Protein AF-A0A0B6YFA5-F1 (afdb_monomer_lite)

InterPro domains:
  IPR047871 Calcium-activated potassium channel slowpoke-like [PTHR10027] (1-121)

Foldseek 3Di:
DAAEAEQPDPDQVPPPVLRSCVVVLVVQLVVCVVCVPHQAAYEDADPVNLLSHPDDPPDPPSVVLVVQLVVCVVVVDPPSCCPPPCNVVNRYDYPVVCVVQVVVCVVPVCSVVVVCVVVVVPVPD

Organism: NCBI:txid1028688

Sequence (125 aa):
ENVVVVNKETSNSREEDTLADCNTIVSVQTIFRLFPKANIITEISHAHNMRFMQFRPDDLYALSISKQEKKERDRGSNIYYMFRLAFSAGNVFSASMLDALLYQAFVKDYLITFVRLLLGIDMAV

pLDDT: mean 88.24, std 9.95, range [45.66, 96.69]

Secondary structure (DSSP, 8-state):
-EEEE-----SGGGT-GGGTTHHHHHHHHHHHHH-TT-EEEEEES-GGGGGGTT--TT-HHHHHHHHHHHHHHHTT-TTGGGG-HHHHTT-EEEGGGGHHHHHHHTT-TTHHHHHHHHTTSTT--

Radius of gyration: 16.58 Å; chains: 1; bounding box: 41×36×48 Å

Structure (mmCIF, N/CA/C/O backbone):
data_AF-A0A0B6YFA5-F1
#
_entry.id   AF-A0A0B6YFA5-F1
#
loop_
_atom_site.group_PDB
_atom_site.id
_atom_site.type_symbol
_atom_site.label_atom_id
_atom_site.label_alt_id
_atom_site.label_comp_id
_atom_site.label_asym_id
_atom_site.label_entity_id
_atom_site.label_seq_id
_atom_site.pdbx_PDB_ins_code
_atom_site.Cartn_x
_atom_site.Cartn_y
_atom_site.Cartn_z
_atom_site.occupancy
_atom_site.B_iso_or_equiv
_atom_site.auth_seq_id
_atom_site.auth_comp_id
_atom_site.auth_asym_id
_atom_site.auth_atom_id
_atom_site.pdbx_PDB_model_num
ATOM 1 N N . GLU A 1 1 ? -10.314 -16.644 -3.236 1.00 76.25 1 GLU A N 1
ATOM 2 C CA . GLU A 1 1 ? -10.577 -15.637 -4.284 1.00 76.25 1 GLU A CA 1
ATOM 3 C C . GLU A 1 1 ? -10.109 -14.279 -3.784 1.00 76.25 1 GLU A C 1
ATOM 5 O O . GLU A 1 1 ? -10.173 -14.048 -2.578 1.00 76.25 1 GLU A O 1
ATOM 10 N N . ASN A 1 2 ? -9.585 -13.435 -4.673 1.00 89.69 2 ASN A N 1
ATOM 11 C CA . ASN A 1 2 ? -9.043 -12.119 -4.330 1.00 89.69 2 ASN A CA 1
ATOM 12 C C . ASN A 1 2 ? -9.992 -11.032 -4.841 1.00 89.69 2 ASN A C 1
ATOM 14 O O . ASN A 1 2 ? -10.440 -11.102 -5.984 1.00 89.69 2 ASN A O 1
ATOM 18 N N . VAL A 1 3 ? -10.264 -10.026 -4.015 1.00 93.06 3 VAL A N 1
ATOM 19 C CA . VAL A 1 3 ? -11.006 -8.823 -4.405 1.00 93.06 3 VAL A CA 1
ATOM 20 C C . VAL A 1 3 ? -9.993 -7.720 -4.670 1.00 93.06 3 VAL A C 1
ATOM 22 O O . VAL A 1 3 ? -9.230 -7.362 -3.775 1.00 93.06 3 VAL A O 1
ATOM 25 N N . VAL A 1 4 ? -9.975 -7.189 -5.890 1.00 93.69 4 VAL A N 1
ATOM 26 C CA . VAL A 1 4 ? -9.082 -6.091 -6.278 1.00 93.69 4 VAL A CA 1
ATOM 27 C C . VAL A 1 4 ? -9.904 -4.815 -6.403 1.00 93.69 4 VAL A C 1
ATOM 29 O O . VAL A 1 4 ? -10.830 -4.747 -7.211 1.00 93.69 4 VAL A O 1
ATOM 32 N N . VAL A 1 5 ? -9.573 -3.813 -5.592 1.00 92.19 5 VAL A N 1
ATOM 33 C CA . VAL A 1 5 ? -10.221 -2.500 -5.576 1.00 92.19 5 VAL A CA 1
ATOM 34 C C . VAL A 1 5 ? -9.242 -1.468 -6.119 1.00 92.19 5 VAL A C 1
ATOM 36 O O . VAL A 1 5 ? -8.168 -1.270 -5.562 1.00 92.19 5 VAL A O 1
ATOM 39 N N . VAL A 1 6 ? -9.627 -0.821 -7.215 1.00 89.94 6 VAL A N 1
ATOM 40 C CA . VAL A 1 6 ? -8.837 0.191 -7.930 1.00 89.94 6 VAL A CA 1
ATOM 41 C C . VAL A 1 6 ? -9.467 1.552 -7.660 1.00 89.94 6 VAL A C 1
ATOM 43 O O . VAL A 1 6 ? -10.671 1.709 -7.889 1.00 89.94 6 VAL A O 1
ATOM 46 N N . ASN A 1 7 ? -8.684 2.527 -7.189 1.00 81.75 7 ASN A N 1
ATOM 47 C CA . ASN A 1 7 ? -9.191 3.884 -7.003 1.00 81.75 7 ASN A CA 1
ATOM 48 C C . ASN A 1 7 ? -9.325 4.565 -8.377 1.00 81.75 7 ASN A C 1
ATOM 50 O O . ASN A 1 7 ? -8.335 4.819 -9.056 1.00 81.75 7 ASN A O 1
ATOM 54 N N . LYS A 1 8 ? -10.563 4.835 -8.807 1.00 71.81 8 LYS A N 1
ATOM 55 C CA . LYS A 1 8 ? -10.864 5.518 -10.079 1.00 71.81 8 LYS A CA 1
ATOM 56 C C . LYS A 1 8 ? -11.276 6.979 -9.893 1.00 71.81 8 LYS A C 1
ATOM 58 O O . LYS A 1 8 ? -11.610 7.639 -10.877 1.00 71.81 8 LYS A O 1
ATOM 63 N N . GLU A 1 9 ? -11.315 7.478 -8.660 1.00 64.56 9 GLU A N 1
ATOM 64 C CA . GLU A 1 9 ? -11.826 8.816 -8.382 1.00 64.56 9 GLU A CA 1
ATOM 65 C C . GLU A 1 9 ? -10.750 9.883 -8.608 1.00 64.56 9 GLU A C 1
ATOM 67 O O . GLU A 1 9 ? -9.703 9.894 -7.971 1.00 64.56 9 GLU A O 1
ATOM 72 N N . THR A 1 10 ? -11.031 10.813 -9.523 1.00 61.19 10 THR A N 1
ATOM 73 C CA . THR A 1 10 ? -10.181 11.978 -9.825 1.00 61.19 10 THR A CA 1
ATOM 74 C C . THR A 1 10 ? -10.767 13.294 -9.308 1.00 61.19 10 THR A C 1
ATOM 76 O O . THR A 1 10 ? -10.129 14.339 -9.412 1.00 61.19 10 THR A O 1
ATOM 79 N N . SER A 1 11 ? -11.994 13.274 -8.778 1.00 57.50 11 SER A N 1
ATOM 80 C CA . SER A 1 11 ? -12.734 14.475 -8.378 1.00 57.50 11 SER A CA 1
ATOM 81 C C . SER A 1 11 ? -12.375 14.973 -6.978 1.00 57.50 11 SER A C 1
ATOM 83 O O . SER A 1 11 ? -12.245 16.180 -6.791 1.00 57.50 11 SER A O 1
ATOM 85 N N . ASN A 1 12 ? -12.182 14.066 -6.013 1.00 58.88 12 ASN A N 1
ATOM 86 C CA . ASN A 1 12 ? -11.996 14.422 -4.598 1.00 58.88 12 ASN A CA 1
ATOM 87 C C . ASN A 1 12 ? -10.583 14.928 -4.272 1.00 58.88 12 ASN A C 1
ATOM 89 O O . ASN A 1 12 ? -10.385 15.587 -3.257 1.00 58.88 12 ASN A O 1
ATOM 93 N N . SER A 1 13 ? -9.603 14.674 -5.143 1.00 58.31 13 SER A N 1
ATOM 94 C CA . SER A 1 13 ? -8.224 15.156 -4.985 1.00 58.31 13 SER A CA 1
ATOM 95 C C . SER A 1 13 ? -8.053 16.652 -5.274 1.00 58.31 13 SER A C 1
ATOM 97 O O . SER A 1 13 ? -6.965 17.187 -5.095 1.00 58.31 13 SER A O 1
ATOM 99 N N . ARG A 1 14 ? -9.100 17.347 -5.745 1.00 58.75 14 ARG A N 1
ATOM 100 C CA . ARG A 1 14 ? -9.022 18.778 -6.091 1.00 58.75 14 ARG A CA 1
ATOM 101 C C . ARG A 1 14 ? -9.081 19.714 -4.884 1.00 58.75 14 ARG A C 1
ATOM 103 O O . ARG A 1 14 ? -8.745 20.884 -5.047 1.00 58.75 14 ARG A O 1
ATOM 110 N N . GLU A 1 15 ? -9.516 19.226 -3.725 1.00 62.00 15 GLU A N 1
ATOM 111 C CA . GLU A 1 15 ? -9.702 20.044 -2.519 1.00 62.00 15 GLU A CA 1
ATOM 112 C C . GLU A 1 15 ? -8.680 19.701 -1.431 1.00 62.00 15 GLU A C 1
ATOM 114 O O . GLU A 1 15 ? -7.976 20.593 -0.964 1.00 62.00 15 GLU A O 1
ATOM 119 N N . GLU A 1 16 ? -8.535 18.419 -1.073 1.00 68.81 16 GLU A N 1
ATOM 120 C CA . GLU A 1 16 ? -7.549 17.961 -0.089 1.00 68.81 16 GLU A CA 1
ATOM 121 C C . GLU A 1 16 ? -6.990 16.576 -0.442 1.00 68.81 16 GLU A C 1
ATOM 123 O O . GLU A 1 16 ? -7.742 15.620 -0.643 1.00 68.81 16 GLU A O 1
ATOM 128 N N . ASP A 1 17 ? -5.662 16.436 -0.408 1.00 69.19 17 ASP A N 1
ATOM 129 C CA . ASP A 1 17 ? -4.956 15.169 -0.665 1.00 69.19 17 ASP A CA 1
ATOM 130 C C . ASP A 1 17 ? -5.426 14.032 0.263 1.00 69.19 17 ASP A C 1
ATOM 132 O O . ASP A 1 17 ? -5.484 12.862 -0.119 1.00 69.19 17 ASP A O 1
ATOM 136 N N . THR A 1 18 ? -5.823 14.360 1.496 1.00 71.19 18 THR A N 1
ATOM 137 C CA . THR A 1 18 ? -6.344 13.375 2.454 1.00 71.19 18 THR A CA 1
ATOM 138 C C . THR A 1 18 ? -7.699 12.801 2.057 1.00 71.19 18 THR A C 1
ATOM 140 O O . THR A 1 18 ? -8.011 11.678 2.451 1.00 71.19 18 THR A O 1
ATOM 143 N N . LEU A 1 19 ? -8.503 13.542 1.291 1.00 80.38 19 LEU A N 1
ATOM 144 C CA . LEU A 1 19 ? -9.862 13.146 0.918 1.00 80.38 19 LEU A CA 1
ATOM 145 C C . LEU A 1 19 ? -9.920 12.332 -0.380 1.00 80.38 19 LEU A C 1
ATOM 147 O O . LEU A 1 19 ? -10.947 11.714 -0.670 1.00 80.38 19 LEU A O 1
ATOM 151 N N . ALA A 1 20 ? -8.813 12.264 -1.124 1.00 82.56 20 ALA A N 1
ATOM 152 C CA . ALA A 1 20 ? -8.729 11.563 -2.403 1.00 82.56 20 ALA A CA 1
ATOM 153 C C . ALA A 1 20 ? -9.126 10.073 -2.322 1.00 82.56 20 ALA A C 1
ATOM 155 O O . ALA A 1 20 ? -9.703 9.535 -3.264 1.00 82.56 20 ALA A O 1
ATOM 156 N N . ASP A 1 21 ? -8.858 9.410 -1.191 1.00 87.69 21 ASP A N 1
ATOM 157 C CA . ASP A 1 21 ? -9.079 7.966 -1.014 1.00 87.69 21 ASP A CA 1
ATOM 158 C C . ASP A 1 21 ? -10.316 7.617 -0.157 1.00 87.69 21 ASP A C 1
ATOM 160 O O . ASP A 1 21 ? -10.587 6.438 0.090 1.00 87.69 21 ASP A O 1
ATOM 164 N N . CYS A 1 22 ? -11.077 8.606 0.329 1.00 88.06 22 CYS A N 1
ATOM 165 C CA . CYS A 1 22 ? -12.112 8.391 1.351 1.00 88.06 22 CYS A CA 1
ATOM 166 C C . CYS A 1 22 ? -13.184 7.371 0.944 1.00 88.06 22 CYS A C 1
ATOM 168 O O . CYS A 1 22 ? -13.470 6.442 1.705 1.00 88.06 22 CYS A O 1
ATOM 170 N N . ASN A 1 23 ? -13.754 7.512 -0.253 1.00 89.06 23 ASN A N 1
ATOM 171 C CA . ASN A 1 23 ? -14.821 6.633 -0.734 1.00 89.06 23 ASN A CA 1
ATOM 172 C C . ASN A 1 23 ? -14.343 5.180 -0.862 1.00 89.06 23 ASN A C 1
ATOM 174 O O . ASN A 1 23 ? -15.033 4.246 -0.435 1.00 89.06 23 ASN A O 1
ATOM 178 N N . THR A 1 24 ? -13.128 4.992 -1.377 1.00 90.56 24 THR A N 1
ATOM 179 C CA . THR A 1 24 ? -12.480 3.685 -1.514 1.00 90.56 24 THR A CA 1
ATOM 180 C C . THR A 1 24 ? -12.250 3.041 -0.149 1.00 90.56 24 THR A C 1
ATOM 182 O O . THR A 1 24 ? -12.637 1.892 0.063 1.00 90.56 24 THR A O 1
ATOM 185 N N . ILE A 1 25 ? -11.703 3.790 0.815 1.00 92.00 25 ILE A N 1
ATOM 186 C CA . ILE A 1 25 ? -11.435 3.298 2.175 1.00 92.00 25 ILE A CA 1
ATOM 187 C C . ILE A 1 25 ? -12.728 2.852 2.866 1.00 92.00 25 ILE A C 1
ATOM 189 O O . ILE A 1 25 ? -12.779 1.761 3.437 1.00 92.00 25 ILE A O 1
ATOM 193 N N . VAL A 1 26 ? -13.790 3.662 2.803 1.00 92.25 26 VAL A N 1
ATOM 194 C CA . VAL A 1 26 ? -15.081 3.342 3.438 1.00 92.25 26 VAL A CA 1
ATOM 195 C C . VAL A 1 26 ? -15.718 2.104 2.801 1.00 92.25 26 VAL A C 1
ATOM 197 O O . VAL A 1 26 ? -16.224 1.223 3.507 1.00 92.25 26 VAL A O 1
ATOM 200 N N . SER A 1 27 ? -15.643 1.996 1.476 1.00 92.00 27 SER A N 1
ATOM 201 C CA . SER A 1 27 ? -16.164 0.844 0.736 1.00 92.00 27 SER A CA 1
ATOM 202 C C . SER A 1 27 ? -15.411 -0.437 1.099 1.00 92.00 27 SER A C 1
ATOM 204 O O . SER A 1 27 ? -16.030 -1.438 1.468 1.00 92.00 27 SER A O 1
ATOM 206 N N . VAL A 1 28 ? -14.075 -0.397 1.099 1.00 93.50 28 VAL A N 1
ATOM 207 C CA . VAL A 1 28 ? -13.234 -1.542 1.479 1.00 93.50 28 VAL A CA 1
ATOM 208 C C . VAL A 1 28 ? -13.470 -1.948 2.929 1.00 93.50 28 VAL A C 1
ATOM 210 O O . VAL A 1 28 ? -13.596 -3.136 3.220 1.00 93.50 28 VAL A O 1
ATOM 213 N N . GLN A 1 29 ? -13.599 -0.986 3.842 1.00 93.31 29 GLN A N 1
ATOM 214 C CA . GLN A 1 29 ? -13.880 -1.271 5.246 1.00 93.31 29 GLN A CA 1
ATOM 215 C C . GLN A 1 29 ? -15.238 -1.962 5.435 1.00 93.31 29 GLN A C 1
ATOM 217 O O . GLN A 1 29 ? -15.388 -2.819 6.310 1.00 93.31 29 GLN A O 1
ATOM 222 N N . THR A 1 30 ? -16.223 -1.628 4.602 1.00 93.50 30 THR A N 1
ATOM 223 C CA . THR A 1 30 ? -17.535 -2.285 4.605 1.00 93.50 30 THR A CA 1
ATOM 224 C C . THR A 1 30 ? -17.417 -3.736 4.137 1.00 93.50 30 THR A C 1
ATOM 226 O O . THR A 1 30 ? -17.898 -4.639 4.823 1.00 93.50 30 THR A O 1
ATOM 229 N N . ILE A 1 31 ? -16.698 -3.986 3.038 1.00 92.94 31 ILE A N 1
ATOM 230 C CA . ILE A 1 31 ? -16.433 -5.344 2.530 1.00 92.94 31 ILE A CA 1
ATOM 231 C C . ILE A 1 31 ? -15.661 -6.167 3.567 1.00 92.94 31 ILE A C 1
ATOM 233 O O . ILE A 1 31 ? -16.025 -7.308 3.835 1.00 92.94 31 ILE A O 1
ATOM 237 N N . PHE A 1 32 ? -14.644 -5.583 4.202 1.00 92.38 32 PHE A N 1
ATOM 238 C CA . PHE A 1 32 ? -13.839 -6.237 5.233 1.00 92.38 32 PHE A CA 1
ATOM 239 C C . PHE A 1 32 ? -14.678 -6.705 6.432 1.00 92.38 32 PHE A C 1
ATOM 241 O O . PHE A 1 32 ? -14.449 -7.790 6.965 1.00 92.38 32 PHE A O 1
ATOM 248 N N . ARG A 1 33 ? -15.676 -5.912 6.843 1.00 92.62 33 ARG A N 1
ATOM 249 C CA . ARG A 1 33 ? -16.610 -6.286 7.918 1.00 92.62 33 ARG A CA 1
ATOM 250 C C . ARG A 1 33 ? -17.581 -7.391 7.499 1.00 92.62 33 ARG A C 1
ATOM 252 O O . ARG A 1 33 ? -17.890 -8.249 8.318 1.00 92.62 33 ARG A O 1
ATOM 259 N N . LEU A 1 34 ? -18.058 -7.370 6.253 1.00 94.62 34 LEU A N 1
ATOM 260 C CA . LEU A 1 34 ? -19.003 -8.364 5.728 1.00 94.62 34 LEU A CA 1
ATOM 261 C C . LEU A 1 34 ? -18.329 -9.708 5.412 1.00 94.62 34 LEU A C 1
ATOM 263 O O . LEU A 1 34 ? -18.909 -10.765 5.653 1.00 94.62 34 LEU A O 1
ATOM 267 N N . PHE A 1 35 ? -17.096 -9.677 4.904 1.00 94.00 35 PHE A N 1
ATOM 268 C CA . PHE A 1 35 ? -16.360 -10.847 4.430 1.00 94.00 35 PHE A CA 1
ATOM 269 C C . PHE A 1 35 ? -14.951 -10.900 5.042 1.00 94.00 35 PHE A C 1
ATOM 271 O O . PHE A 1 35 ? -13.959 -10.683 4.349 1.00 94.00 35 PHE A O 1
ATOM 278 N N . PRO A 1 36 ? -14.815 -11.260 6.331 1.00 89.19 36 PRO A N 1
ATOM 279 C CA . PRO A 1 36 ? -13.528 -11.234 7.035 1.00 89.19 36 PRO A CA 1
ATOM 280 C C . PRO A 1 36 ? -12.494 -12.239 6.503 1.00 89.19 36 PRO A C 1
ATOM 282 O O . PRO A 1 36 ? -11.314 -12.135 6.825 1.00 89.19 36 PRO A O 1
ATOM 285 N N . LYS A 1 37 ? -12.927 -13.232 5.714 1.00 90.88 37 LYS A N 1
ATOM 286 C CA . LYS A 1 37 ? -12.054 -14.220 5.058 1.00 90.88 37 LYS A CA 1
ATOM 287 C C . LYS A 1 37 ? -11.656 -13.823 3.633 1.00 90.88 37 LYS A C 1
ATOM 289 O O . LYS A 1 37 ? -10.864 -14.534 3.020 1.00 90.88 37 LYS A O 1
ATOM 294 N N . ALA A 1 38 ? -12.228 -12.749 3.086 1.00 90.94 38 ALA A N 1
ATOM 295 C CA . ALA A 1 38 ? -11.874 -12.281 1.755 1.00 90.94 38 ALA A CA 1
ATOM 296 C C . ALA A 1 38 ? -10.494 -11.618 1.791 1.00 90.94 38 ALA A C 1
ATOM 298 O O . ALA A 1 38 ? -10.209 -10.798 2.663 1.00 90.94 38 ALA A O 1
ATOM 299 N N . ASN A 1 39 ? -9.650 -11.966 0.823 1.00 92.25 39 ASN A N 1
ATOM 300 C CA . ASN A 1 39 ? -8.392 -11.272 0.608 1.00 92.25 39 ASN A CA 1
ATOM 301 C C . ASN A 1 39 ? -8.653 -10.044 -0.271 1.00 92.25 39 ASN A C 1
ATOM 303 O O . ASN A 1 39 ? -9.131 -10.198 -1.397 1.00 92.25 39 ASN A O 1
ATOM 307 N N . ILE A 1 40 ? -8.386 -8.845 0.249 1.00 93.88 40 ILE A N 1
ATOM 308 C CA . ILE A 1 40 ? -8.713 -7.580 -0.418 1.00 93.8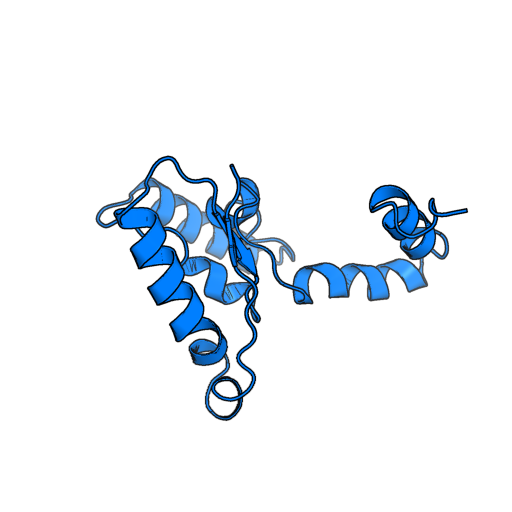8 40 ILE A CA 1
ATOM 309 C C . ILE A 1 40 ? -7.419 -6.824 -0.699 1.00 93.88 40 ILE A C 1
ATOM 311 O O . ILE A 1 40 ? -6.718 -6.433 0.232 1.00 93.88 40 ILE A O 1
ATOM 315 N N . ILE A 1 41 ? -7.151 -6.580 -1.979 1.00 94.69 41 ILE A N 1
ATOM 316 C CA . ILE A 1 41 ? -6.037 -5.765 -2.461 1.00 94.69 41 ILE A CA 1
ATOM 317 C C . ILE A 1 41 ? -6.616 -4.426 -2.905 1.00 94.69 41 ILE A C 1
ATOM 319 O O . ILE A 1 41 ? -7.528 -4.388 -3.729 1.00 94.69 41 ILE A O 1
ATOM 323 N N . THR A 1 42 ? -6.116 -3.334 -2.339 1.00 94.12 42 THR A N 1
ATOM 324 C CA . THR A 1 42 ? -6.633 -1.983 -2.569 1.00 94.12 42 THR A CA 1
ATOM 325 C C . THR A 1 42 ? -5.543 -1.075 -3.107 1.00 94.12 42 THR A C 1
ATOM 327 O O . THR A 1 42 ? -4.466 -0.967 -2.521 1.00 94.12 42 THR A O 1
ATOM 330 N N . GLU A 1 43 ? -5.847 -0.381 -4.192 1.00 93.38 43 GLU A N 1
ATOM 331 C CA . GLU A 1 43 ? -5.063 0.750 -4.657 1.00 93.38 43 GLU A CA 1
ATOM 332 C C . GLU A 1 43 ? -5.481 2.029 -3.928 1.00 93.38 43 GLU A C 1
ATOM 334 O O . GLU A 1 43 ? -6.673 2.314 -3.789 1.00 93.38 43 GLU A O 1
ATOM 339 N N . ILE A 1 44 ? -4.495 2.810 -3.495 1.00 91.19 44 ILE A N 1
ATOM 340 C CA . ILE A 1 44 ? -4.698 4.148 -2.940 1.00 91.19 44 ILE A CA 1
ATOM 341 C C . ILE A 1 44 ? -3.814 5.171 -3.658 1.00 91.19 44 ILE A C 1
ATOM 343 O O . ILE A 1 44 ? -2.681 4.878 -4.058 1.00 91.19 44 ILE A O 1
ATOM 347 N N . SER A 1 45 ? -4.304 6.400 -3.764 1.00 88.50 45 SER A N 1
ATOM 348 C CA . SER A 1 45 ? -3.588 7.510 -4.386 1.00 88.50 45 SER A CA 1
ATOM 349 C C . SER A 1 45 ? -2.376 7.924 -3.562 1.00 88.50 45 SER A C 1
ATOM 351 O O . SER A 1 45 ? -1.301 8.129 -4.124 1.00 88.50 45 SER A O 1
ATOM 353 N N . HIS A 1 46 ? -2.506 7.980 -2.232 1.00 86.12 46 HIS A N 1
ATOM 354 C CA . HIS A 1 46 ? -1.404 8.391 -1.368 1.00 86.12 46 HIS A CA 1
ATOM 355 C C . HIS A 1 46 ? -1.044 7.355 -0.304 1.00 86.12 46 HIS A C 1
ATOM 357 O O . HIS A 1 46 ? -1.852 7.004 0.553 1.00 86.12 46 HIS A O 1
ATOM 363 N N . ALA A 1 47 ? 0.232 6.967 -0.250 1.00 87.06 47 ALA A N 1
ATOM 364 C CA . ALA A 1 47 ? 0.770 6.023 0.735 1.00 87.06 47 ALA A CA 1
ATOM 365 C C . ALA A 1 47 ? 0.448 6.378 2.209 1.00 87.06 47 ALA A C 1
ATOM 367 O O . ALA A 1 47 ? 0.300 5.489 3.046 1.00 87.06 47 ALA A O 1
ATOM 368 N N . HIS A 1 48 ? 0.278 7.656 2.560 1.00 85.62 48 HIS A N 1
ATOM 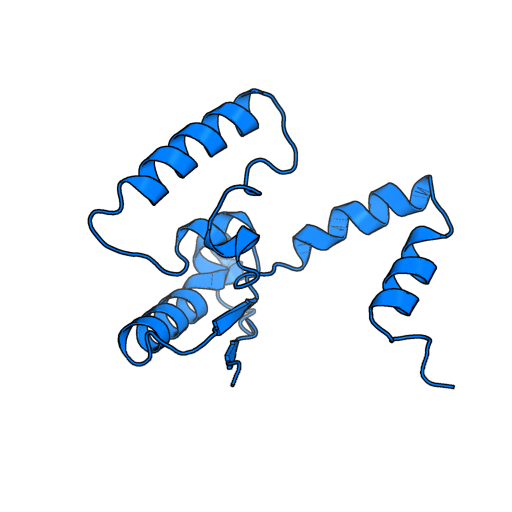369 C CA . HIS A 1 48 ? -0.077 8.045 3.932 1.00 85.62 48 HIS A CA 1
ATOM 370 C C . HIS A 1 48 ? -1.496 7.598 4.347 1.00 85.62 48 HIS A C 1
ATOM 372 O O . HIS A 1 48 ? -1.751 7.371 5.534 1.00 85.62 48 HIS A O 1
ATOM 378 N N . ASN A 1 49 ? -2.409 7.409 3.386 1.00 90.12 49 ASN A N 1
ATOM 379 C CA . ASN A 1 49 ? -3.781 6.956 3.624 1.00 90.12 49 ASN A CA 1
ATOM 380 C C . ASN A 1 49 ? -3.886 5.456 3.912 1.00 90.12 49 ASN A C 1
ATOM 382 O O . ASN A 1 49 ? -4.905 5.011 4.447 1.00 90.12 49 ASN A O 1
ATOM 386 N N . MET A 1 50 ? -2.797 4.690 3.729 1.00 90.50 50 MET A N 1
ATOM 387 C CA . MET A 1 50 ? -2.696 3.303 4.205 1.00 90.50 50 MET A CA 1
ATOM 388 C C . MET A 1 50 ? -3.095 3.172 5.669 1.00 90.50 50 MET A C 1
ATOM 390 O O . MET A 1 50 ? -3.450 2.077 6.112 1.00 90.50 50 MET A O 1
ATOM 394 N N . ARG A 1 51 ? -3.024 4.276 6.433 1.00 89.38 51 ARG A N 1
ATOM 395 C CA . ARG A 1 51 ? -3.330 4.268 7.850 1.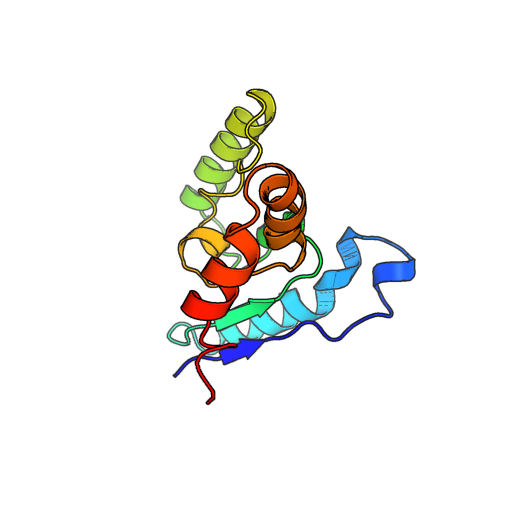00 89.38 51 ARG A CA 1
ATOM 396 C C . ARG A 1 51 ? -4.748 3.850 8.225 1.00 89.38 51 ARG A C 1
ATOM 398 O O . ARG A 1 51 ? -4.961 3.297 9.303 1.00 89.38 51 ARG A O 1
ATOM 405 N N . PHE A 1 52 ? -5.679 4.080 7.314 1.00 91.12 52 PHE A N 1
ATOM 406 C CA . PHE A 1 52 ? -7.102 3.860 7.528 1.00 91.12 52 PHE A CA 1
ATOM 407 C C . PHE A 1 52 ? -7.586 2.492 7.040 1.00 91.12 52 PHE A C 1
ATOM 409 O O . PHE A 1 52 ? -8.724 2.107 7.298 1.00 91.12 52 PHE A O 1
ATOM 416 N N . MET A 1 53 ? -6.717 1.737 6.367 1.00 91.75 53 MET A N 1
ATOM 417 C CA . MET A 1 53 ? -7.048 0.421 5.834 1.00 91.75 53 MET A CA 1
ATOM 418 C C . MET A 1 53 ? -7.161 -0.622 6.947 1.00 91.75 53 MET A C 1
ATOM 420 O O . MET A 1 53 ? -6.323 -0.661 7.851 1.00 91.75 53 MET A O 1
ATOM 424 N N . GLN A 1 54 ? -8.182 -1.481 6.838 1.00 86.75 54 GLN A N 1
ATOM 425 C CA . GLN A 1 54 ? -8.455 -2.600 7.753 1.00 86.75 54 GLN A CA 1
ATOM 426 C C . GLN A 1 54 ? -8.540 -2.170 9.225 1.00 86.75 54 GLN A C 1
ATOM 428 O O . GLN A 1 54 ? -8.057 -2.858 10.125 1.00 86.75 54 GLN A O 1
ATOM 433 N N . PHE A 1 55 ? -9.157 -1.014 9.476 1.00 90.50 55 PHE A N 1
ATOM 434 C CA . PHE A 1 55 ? -9.254 -0.452 10.816 1.00 90.50 55 PHE A CA 1
ATOM 435 C C . PHE A 1 55 ? -10.039 -1.373 11.757 1.00 90.50 55 PHE A C 1
ATOM 437 O O . PHE A 1 55 ? -11.136 -1.846 11.432 1.00 90.50 55 PHE A O 1
ATOM 444 N N . ARG A 1 56 ? -9.501 -1.574 12.960 1.00 90.31 56 ARG A N 1
ATOM 445 C CA . ARG A 1 56 ? -10.159 -2.267 14.066 1.00 90.31 56 ARG A CA 1
ATOM 446 C C . ARG A 1 56 ? -10.134 -1.369 15.305 1.00 90.31 56 ARG A C 1
ATOM 448 O O . ARG A 1 56 ? -9.104 -0.743 15.559 1.00 90.31 56 ARG A O 1
ATOM 455 N N . PRO A 1 57 ? -11.239 -1.288 16.064 1.00 89.00 57 PRO A N 1
ATOM 456 C CA . PRO A 1 57 ? -11.200 -0.660 17.378 1.00 89.00 57 PRO A CA 1
ATOM 457 C C . PRO A 1 57 ? -10.266 -1.447 18.313 1.00 89.00 57 PRO A C 1
ATOM 459 O O . PRO A 1 57 ? -10.116 -2.659 18.157 1.00 89.00 57 PRO A O 1
ATOM 462 N N . ASP A 1 58 ? -9.640 -0.744 19.259 1.00 90.69 58 ASP A N 1
ATOM 463 C CA . ASP A 1 58 ? -8.809 -1.304 20.340 1.00 90.69 58 ASP A CA 1
ATOM 464 C C . ASP A 1 58 ? -7.619 -2.182 19.900 1.00 90.69 58 ASP A C 1
ATOM 466 O O . ASP A 1 58 ? -7.213 -3.122 20.585 1.00 90.69 58 ASP A O 1
ATOM 470 N N . ASP A 1 59 ? -7.002 -1.849 18.764 1.00 93.00 59 ASP A N 1
ATOM 471 C CA . ASP A 1 59 ? -5.828 -2.562 18.258 1.00 93.00 59 ASP A CA 1
ATOM 472 C C . ASP A 1 59 ? -4.508 -2.029 18.860 1.00 93.00 59 ASP A C 1
ATOM 474 O O . ASP A 1 59 ? -3.908 -1.052 18.393 1.00 93.00 59 ASP A O 1
ATOM 478 N N . LEU A 1 60 ? -4.025 -2.711 19.906 1.00 93.19 60 LEU A N 1
ATOM 479 C CA . LEU A 1 60 ? -2.734 -2.425 20.550 1.00 93.19 60 LEU A CA 1
ATOM 480 C C . LEU A 1 60 ? -1.538 -2.643 19.613 1.00 93.19 60 LEU A C 1
ATOM 482 O O . LEU A 1 60 ? -0.531 -1.936 19.726 1.00 93.19 60 LEU A O 1
ATOM 486 N N . TYR A 1 61 ? -1.635 -3.603 18.688 1.00 91.38 61 TYR A N 1
ATOM 487 C CA . TYR A 1 61 ? -0.564 -3.876 17.738 1.00 91.38 61 TYR A CA 1
ATOM 488 C C . TYR A 1 61 ? -0.436 -2.711 16.758 1.00 91.38 61 TYR A C 1
ATOM 490 O O . TYR A 1 61 ? 0.652 -2.143 16.633 1.00 91.38 61 TYR A O 1
ATOM 498 N N . ALA A 1 62 ? -1.548 -2.262 16.168 1.00 91.56 62 ALA A N 1
ATOM 499 C CA . ALA A 1 62 ? -1.572 -1.086 15.300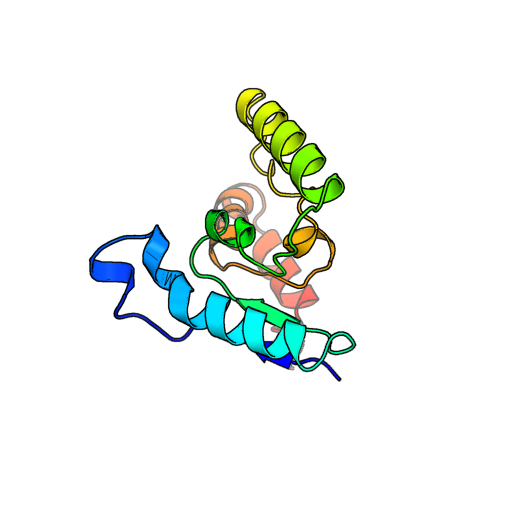 1.00 91.56 62 ALA A CA 1
ATOM 500 C C . ALA A 1 62 ? -0.993 0.160 15.994 1.00 91.56 62 ALA A C 1
ATOM 502 O O . ALA A 1 62 ? -0.182 0.874 15.400 1.00 91.56 62 ALA A O 1
ATOM 503 N N . LEU A 1 63 ? -1.322 0.385 17.274 1.00 92.75 63 LEU A N 1
ATOM 504 C CA . LEU A 1 63 ? -0.755 1.487 18.058 1.00 92.75 63 LEU A CA 1
ATOM 505 C C . LEU A 1 63 ? 0.768 1.374 18.224 1.00 92.75 63 LEU A C 1
ATOM 507 O O . LEU A 1 63 ? 1.483 2.371 18.090 1.00 92.75 63 LEU A O 1
ATOM 511 N N . SER A 1 64 ? 1.278 0.180 18.536 1.00 94.19 64 SER A N 1
ATOM 512 C CA . SER A 1 64 ? 2.719 -0.041 18.702 1.00 94.19 64 SER A CA 1
ATOM 513 C C . SER A 1 64 ? 3.487 0.192 17.396 1.00 94.19 64 SER A C 1
ATOM 515 O O . SER A 1 64 ? 4.516 0.872 17.404 1.00 94.19 64 SER A O 1
ATOM 517 N N . ILE A 1 65 ? 2.935 -0.266 16.269 1.00 93.88 65 ILE A N 1
ATOM 518 C CA . ILE A 1 65 ? 3.489 -0.036 14.935 1.00 93.88 65 ILE A CA 1
ATOM 519 C C . ILE A 1 65 ? 3.476 1.451 14.583 1.00 93.88 65 ILE A C 1
ATOM 521 O O . ILE A 1 65 ? 4.495 1.954 14.128 1.00 93.88 65 ILE A O 1
ATOM 525 N N . SER A 1 66 ? 2.403 2.196 14.865 1.00 92.38 66 SER A N 1
ATOM 526 C CA . SER A 1 66 ? 2.375 3.644 14.606 1.00 92.38 66 SER A CA 1
ATOM 527 C C . SER A 1 66 ? 3.415 4.429 15.415 1.00 92.38 66 SER A C 1
ATOM 529 O O . SER A 1 66 ? 3.981 5.404 14.919 1.00 92.38 66 SER A O 1
ATOM 531 N N . LYS A 1 67 ? 3.723 4.007 16.650 1.00 94.38 67 LYS A N 1
ATOM 532 C CA . LYS A 1 67 ? 4.823 4.602 17.433 1.00 94.38 67 LYS A CA 1
ATOM 533 C C . LYS A 1 67 ? 6.184 4.307 16.799 1.00 94.38 67 LYS A C 1
ATOM 535 O O . LYS A 1 67 ? 7.031 5.197 16.733 1.00 94.38 67 LYS A O 1
ATOM 540 N N . GLN A 1 68 ? 6.383 3.076 16.333 1.00 92.94 68 GLN A N 1
ATOM 541 C CA . GLN A 1 68 ? 7.620 2.663 15.676 1.00 92.94 68 GLN A CA 1
ATOM 542 C C . GLN A 1 68 ? 7.807 3.360 14.322 1.00 92.94 68 GLN A C 1
ATOM 544 O O . GLN A 1 68 ? 8.894 3.849 14.038 1.00 92.94 68 GLN A O 1
ATOM 549 N N . GLU A 1 69 ? 6.743 3.483 13.531 1.00 93.31 69 GLU A N 1
ATOM 550 C CA . GLU A 1 69 ? 6.710 4.223 12.267 1.00 93.31 69 GLU A CA 1
ATOM 551 C C . GLU A 1 69 ? 7.193 5.665 12.465 1.00 93.31 69 GLU A C 1
ATOM 553 O O . GLU A 1 69 ? 8.084 6.128 11.755 1.00 93.31 69 GLU A O 1
ATOM 558 N N . LYS A 1 70 ? 6.663 6.356 13.485 1.00 92.94 70 LYS A N 1
ATOM 559 C CA . LYS A 1 70 ? 7.084 7.722 13.815 1.00 92.94 70 LYS A CA 1
ATOM 560 C C . LYS A 1 70 ? 8.577 7.789 14.145 1.00 92.94 70 LYS A C 1
ATOM 562 O O . LYS A 1 70 ? 9.279 8.644 13.617 1.00 92.94 70 LYS A O 1
ATOM 567 N N . LYS A 1 71 ? 9.078 6.849 14.951 1.00 94.62 71 LYS A N 1
ATOM 568 C CA . LYS A 1 71 ? 10.499 6.774 15.314 1.00 94.62 71 LYS A CA 1
ATOM 569 C C . LYS A 1 71 ? 11.406 6.543 14.100 1.00 94.62 71 LYS A C 1
ATOM 571 O O . LYS A 1 71 ? 12.477 7.134 14.026 1.00 94.62 71 LYS A O 1
ATOM 576 N N . GLU A 1 72 ? 11.000 5.695 13.158 1.00 94.00 72 GLU A N 1
ATOM 577 C CA . GLU A 1 72 ? 11.764 5.440 11.928 1.00 94.00 72 GLU A CA 1
ATOM 578 C C . GLU A 1 72 ? 11.712 6.621 10.954 1.00 94.00 72 GLU A C 1
ATOM 580 O O . GLU A 1 72 ? 12.709 6.926 10.298 1.00 94.00 72 GLU A O 1
ATOM 585 N N . ARG A 1 73 ? 10.587 7.339 10.907 1.00 92.06 73 ARG A N 1
ATOM 586 C CA . ARG A 1 73 ? 10.481 8.598 10.167 1.00 92.06 73 ARG A CA 1
ATOM 587 C C . ARG A 1 73 ? 11.420 9.663 10.739 1.00 92.06 73 ARG A C 1
ATOM 589 O O . ARG A 1 73 ? 12.138 10.295 9.972 1.00 92.06 73 ARG A O 1
ATOM 596 N N . ASP A 1 74 ? 11.472 9.809 12.062 1.00 94.69 74 ASP A N 1
ATOM 597 C CA . ASP A 1 74 ? 12.366 10.761 12.741 1.00 94.69 74 ASP A CA 1
ATOM 598 C C . ASP A 1 74 ? 13.855 10.404 12.547 1.00 94.69 74 ASP A C 1
ATOM 600 O O . ASP A 1 74 ? 14.721 11.274 12.571 1.00 94.69 74 ASP A O 1
ATOM 604 N N . ARG A 1 75 ? 14.161 9.123 12.299 1.00 95.31 75 ARG A N 1
ATOM 605 C CA . ARG A 1 75 ? 15.500 8.641 11.914 1.00 95.31 75 ARG A CA 1
ATOM 606 C C . ARG A 1 75 ? 15.859 8.905 10.448 1.00 95.31 75 ARG A C 1
ATOM 608 O O . ARG A 1 75 ? 16.999 8.658 10.066 1.00 95.31 75 ARG A O 1
ATOM 615 N N . GLY A 1 76 ? 14.916 9.378 9.632 1.00 93.38 76 GLY A N 1
ATOM 616 C CA . GLY A 1 76 ? 15.121 9.643 8.207 1.00 93.38 76 GLY A CA 1
ATOM 617 C C . GLY A 1 76 ? 14.950 8.422 7.297 1.00 93.38 76 GLY A C 1
ATOM 618 O O . GLY A 1 76 ? 15.474 8.418 6.186 1.00 93.38 76 GLY A O 1
ATOM 619 N N . SER A 1 77 ? 14.242 7.374 7.736 1.00 92.38 77 SER A N 1
ATOM 620 C CA . SER A 1 77 ? 13.921 6.238 6.861 1.00 92.38 77 SER A CA 1
ATOM 621 C C . SER A 1 77 ? 12.967 6.664 5.743 1.00 92.38 77 SER A C 1
ATOM 623 O O . SER A 1 77 ? 11.963 7.317 6.006 1.00 92.38 77 SER A O 1
ATOM 625 N N . ASN A 1 78 ? 13.227 6.240 4.504 1.00 87.69 78 ASN A N 1
ATOM 626 C CA . ASN A 1 78 ? 12.346 6.502 3.354 1.00 87.69 78 ASN A CA 1
ATOM 627 C C . ASN A 1 78 ? 11.181 5.499 3.236 1.00 87.69 78 ASN A C 1
ATOM 629 O O . ASN A 1 78 ? 10.245 5.717 2.471 1.00 87.69 78 ASN A O 1
ATOM 633 N N . ILE A 1 79 ? 11.230 4.404 4.001 1.00 89.69 79 ILE A N 1
ATOM 634 C CA . ILE A 1 79 ? 10.244 3.310 3.994 1.00 89.69 79 ILE A CA 1
ATOM 635 C C . ILE A 1 79 ? 9.681 3.064 5.399 1.00 89.69 79 ILE A C 1
ATOM 637 O O . ILE A 1 79 ? 9.406 1.934 5.792 1.00 89.69 79 ILE A O 1
ATOM 641 N N . TYR A 1 80 ? 9.514 4.131 6.185 1.00 91.69 80 TYR A N 1
ATOM 642 C CA . TYR A 1 80 ? 9.023 4.067 7.569 1.00 91.69 80 TYR A CA 1
ATOM 643 C C . TYR A 1 80 ? 7.690 3.305 7.717 1.00 91.69 80 TYR A C 1
ATOM 645 O O . TYR A 1 80 ? 7.450 2.675 8.746 1.00 91.69 80 TYR A O 1
ATOM 653 N N . TYR A 1 81 ? 6.854 3.304 6.675 1.00 89.94 81 TYR A N 1
ATOM 654 C CA . TYR A 1 81 ? 5.566 2.608 6.617 1.00 89.94 81 TYR A CA 1
ATOM 655 C C . TYR A 1 81 ? 5.667 1.091 6.373 1.00 89.94 81 TYR A C 1
ATOM 657 O O . TYR A 1 81 ? 4.647 0.407 6.427 1.00 89.94 81 TYR A O 1
ATOM 665 N N . MET A 1 82 ? 6.862 0.540 6.121 1.00 91.56 82 MET A N 1
ATOM 666 C CA . MET A 1 82 ? 7.073 -0.877 5.776 1.00 91.56 82 MET A CA 1
ATOM 667 C C . MET A 1 82 ? 6.482 -1.847 6.810 1.00 91.56 82 MET A C 1
ATOM 669 O O . MET A 1 82 ? 6.007 -2.925 6.464 1.00 91.56 82 MET A O 1
ATOM 673 N N . PHE A 1 83 ? 6.485 -1.463 8.087 1.00 90.19 83 PHE A N 1
ATOM 674 C CA . PHE A 1 83 ? 5.988 -2.302 9.181 1.00 90.19 83 PHE A CA 1
ATOM 675 C C . PHE A 1 83 ? 4.465 -2.287 9.327 1.00 90.19 83 PHE A C 1
ATOM 677 O O . PHE A 1 83 ? 3.911 -3.001 10.163 1.00 90.19 83 PHE A O 1
ATOM 684 N N . ARG A 1 84 ? 3.767 -1.467 8.541 1.00 91.31 84 ARG A N 1
ATOM 685 C CA . ARG A 1 84 ? 2.319 -1.369 8.611 1.00 91.31 84 ARG A CA 1
ATOM 686 C C . ARG A 1 84 ? 1.678 -2.630 8.053 1.00 91.31 84 ARG A C 1
ATOM 688 O O . ARG A 1 84 ? 1.945 -3.002 6.917 1.00 91.31 84 ARG A O 1
ATOM 695 N N . LEU A 1 85 ? 0.767 -3.228 8.822 1.00 89.81 85 LEU A N 1
ATOM 696 C CA . LEU A 1 85 ? 0.137 -4.503 8.466 1.00 89.81 85 LEU A CA 1
ATOM 697 C C . LEU A 1 85 ? -0.517 -4.484 7.078 1.00 89.81 85 LEU A C 1
ATOM 699 O O . LEU A 1 85 ? -0.384 -5.431 6.314 1.00 89.81 85 LEU A O 1
ATOM 703 N N . ALA A 1 86 ? -1.183 -3.382 6.731 1.00 90.44 86 ALA A N 1
ATOM 704 C CA . ALA A 1 86 ? -1.843 -3.236 5.438 1.00 90.44 86 ALA A CA 1
ATOM 705 C C . ALA A 1 86 ? -0.856 -3.296 4.248 1.00 90.44 86 ALA A C 1
ATOM 707 O O . ALA A 1 86 ? -1.197 -3.838 3.200 1.00 90.44 86 ALA A O 1
ATOM 708 N N . PHE A 1 87 ? 0.371 -2.792 4.432 1.00 92.62 87 PHE A N 1
ATOM 709 C CA . PHE A 1 87 ? 1.442 -2.845 3.436 1.00 92.62 87 PHE A CA 1
ATOM 710 C C . PHE A 1 87 ? 2.142 -4.208 3.438 1.00 92.62 87 PHE A C 1
ATOM 712 O O . PHE A 1 87 ? 2.247 -4.850 2.398 1.00 92.62 87 PHE A O 1
ATOM 719 N N . SER A 1 88 ? 2.576 -4.688 4.607 1.00 91.06 88 SER A N 1
ATOM 720 C CA . SER A 1 88 ? 3.337 -5.940 4.725 1.00 91.06 88 SER A CA 1
ATOM 721 C C . SER A 1 88 ? 2.527 -7.186 4.359 1.00 91.06 88 SER A C 1
ATOM 723 O O . SER A 1 88 ? 3.104 -8.180 3.926 1.00 91.06 88 SER A O 1
ATOM 725 N N . ALA A 1 89 ? 1.199 -7.130 4.481 1.00 91.50 89 ALA A N 1
ATOM 726 C CA . ALA A 1 89 ? 0.299 -8.182 4.016 1.00 91.50 89 ALA A CA 1
ATOM 727 C C . ALA A 1 89 ? 0.050 -8.161 2.494 1.00 91.50 89 ALA A C 1
ATOM 729 O O . ALA A 1 89 ? -0.590 -9.075 1.984 1.00 91.50 89 ALA A O 1
ATOM 730 N N . GLY A 1 90 ? 0.507 -7.133 1.768 1.00 92.00 90 GLY A N 1
ATOM 731 C CA . GLY A 1 90 ? 0.230 -6.966 0.336 1.00 92.00 90 GLY A CA 1
ATOM 732 C C . GLY A 1 90 ? -1.207 -6.534 0.016 1.00 92.00 90 GLY A C 1
ATOM 733 O O . GLY A 1 90 ? -1.637 -6.625 -1.130 1.00 92.00 90 GLY A O 1
ATOM 734 N N . ASN A 1 91 ? -1.954 -6.055 1.016 1.00 93.19 91 ASN A N 1
ATOM 735 C CA . ASN A 1 91 ? -3.351 -5.638 0.858 1.00 93.19 91 ASN A CA 1
ATOM 736 C C . ASN A 1 91 ? -3.487 -4.212 0.322 1.00 93.19 91 ASN A C 1
ATOM 738 O O . ASN A 1 91 ? -4.583 -3.803 -0.059 1.00 93.19 91 ASN A O 1
ATOM 742 N N . VAL A 1 92 ? -2.406 -3.430 0.334 1.00 93.88 92 VAL A N 1
ATOM 743 C CA . VAL A 1 92 ? -2.421 -2.041 -0.115 1.00 93.88 92 VAL A CA 1
ATOM 744 C C . VAL A 1 92 ? -1.245 -1.754 -1.023 1.00 93.88 92 VAL A C 1
ATOM 746 O O . VAL A 1 92 ? -0.109 -2.113 -0.720 1.00 93.88 92 VAL A O 1
ATOM 749 N N . PHE A 1 93 ? -1.534 -1.055 -2.110 1.00 93.25 93 PHE A N 1
ATOM 750 C CA . PHE A 1 93 ? -0.556 -0.591 -3.072 1.00 93.25 93 PHE A CA 1
ATOM 751 C C . PHE A 1 93 ? -0.848 0.862 -3.450 1.00 93.25 93 PHE A C 1
ATOM 753 O O . PHE A 1 93 ? -2.002 1.278 -3.506 1.00 93.25 93 PHE A O 1
ATOM 760 N N . SER A 1 94 ? 0.198 1.645 -3.700 1.00 90.94 94 SER A N 1
ATOM 761 C CA . SER A 1 94 ? 0.073 3.011 -4.200 1.00 90.94 94 SER A CA 1
ATOM 762 C C . SER A 1 94 ? 1.069 3.229 -5.324 1.00 90.94 94 SER A C 1
ATOM 764 O O . SER A 1 94 ? 2.228 2.831 -5.202 1.00 90.94 94 SER A O 1
ATOM 766 N N . ALA A 1 95 ? 0.637 3.890 -6.39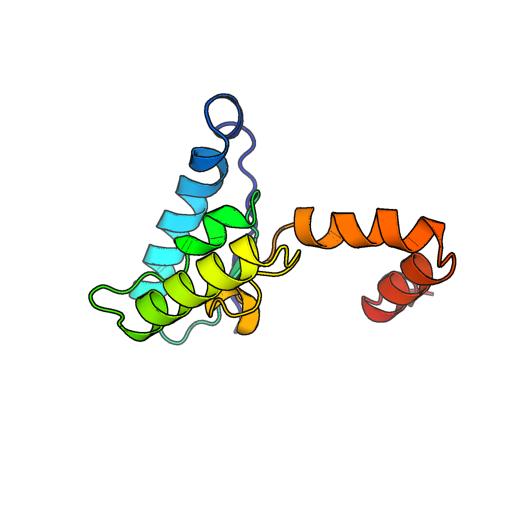7 1.00 88.06 95 ALA A N 1
ATOM 767 C CA . ALA A 1 95 ? 1.493 4.172 -7.545 1.00 88.06 95 ALA A CA 1
ATOM 768 C C . ALA A 1 95 ? 2.767 4.941 -7.148 1.00 88.06 95 ALA A C 1
ATOM 770 O O . ALA A 1 95 ? 3.843 4.635 -7.657 1.00 88.06 95 ALA A O 1
ATOM 771 N N . SER A 1 96 ? 2.682 5.836 -6.153 1.00 86.81 96 SER A N 1
ATOM 772 C CA . SER A 1 96 ? 3.830 6.621 -5.677 1.00 86.81 96 SER A CA 1
ATOM 773 C C . SER A 1 96 ? 4.954 5.767 -5.076 1.00 86.81 96 SER A C 1
ATOM 775 O O . SER A 1 96 ? 6.084 6.223 -4.926 1.00 86.81 96 SER A O 1
ATOM 777 N N . MET A 1 97 ? 4.674 4.513 -4.699 1.00 90.31 97 MET A N 1
ATOM 778 C CA . MET A 1 97 ? 5.704 3.583 -4.219 1.00 90.31 97 MET A CA 1
ATOM 779 C C . MET A 1 97 ? 6.678 3.181 -5.333 1.00 90.31 97 MET A C 1
ATOM 781 O O . MET A 1 97 ? 7.805 2.782 -5.042 1.00 90.31 97 MET A O 1
ATOM 785 N N . LEU A 1 98 ? 6.266 3.306 -6.599 1.00 90.56 98 LEU A N 1
ATOM 786 C CA . LEU A 1 98 ? 7.111 3.044 -7.759 1.00 90.56 98 LEU A CA 1
ATOM 787 C C . LEU A 1 98 ? 7.938 4.261 -8.184 1.00 90.56 98 LEU A C 1
ATOM 789 O O . LEU A 1 98 ? 8.865 4.093 -8.968 1.00 90.56 98 LEU A O 1
ATOM 793 N N . ASP A 1 99 ? 7.695 5.461 -7.654 1.00 90.56 99 ASP A N 1
ATOM 794 C CA . ASP A 1 99 ? 8.429 6.669 -8.071 1.00 90.56 99 ASP A CA 1
ATOM 795 C C . ASP A 1 99 ? 9.936 6.544 -7.808 1.00 90.56 99 ASP A C 1
ATOM 797 O O . ASP A 1 99 ? 10.768 6.980 -8.607 1.00 90.56 99 ASP A O 1
ATOM 801 N N . ALA A 1 100 ? 10.306 5.860 -6.718 1.00 90.88 100 ALA A N 1
ATOM 802 C CA . ALA A 1 100 ? 11.697 5.555 -6.388 1.00 90.88 100 ALA A CA 1
ATOM 803 C C . ALA A 1 100 ? 12.406 4.748 -7.489 1.00 90.88 100 ALA A C 1
ATOM 805 O O . ALA A 1 100 ? 13.621 4.864 -7.643 1.00 90.88 100 ALA A O 1
ATOM 806 N N . LEU A 1 101 ? 11.661 3.965 -8.271 1.00 93.12 101 LEU A N 1
ATOM 807 C CA . LEU A 1 101 ? 12.181 3.171 -9.378 1.00 93.12 101 LEU A CA 1
ATOM 808 C C . LEU A 1 101 ? 12.789 4.083 -10.449 1.00 93.12 101 LEU A C 1
ATOM 810 O O . LEU A 1 101 ? 13.907 3.832 -10.897 1.00 93.12 101 LEU A O 1
ATOM 814 N N . LEU A 1 102 ? 12.111 5.181 -10.799 1.00 91.56 102 LEU A N 1
ATOM 815 C CA . LEU A 1 102 ? 12.597 6.126 -11.805 1.00 91.56 102 LEU A CA 1
ATOM 816 C C . LEU A 1 102 ? 13.894 6.811 -11.354 1.00 91.56 102 LEU A C 1
ATOM 818 O O . LEU A 1 102 ? 14.850 6.897 -12.123 1.00 91.56 102 LEU A O 1
ATOM 822 N N . TYR A 1 103 ? 13.962 7.229 -10.088 1.00 91.56 103 TYR A N 1
ATOM 823 C CA . TYR A 1 103 ? 15.184 7.807 -9.521 1.00 91.56 103 TYR A CA 1
ATOM 824 C C . TYR A 1 103 ? 16.334 6.795 -9.464 1.00 91.56 103 TYR A C 1
ATOM 826 O O . TYR A 1 103 ? 17.487 7.147 -9.701 1.00 91.56 103 TYR A O 1
ATOM 834 N N . G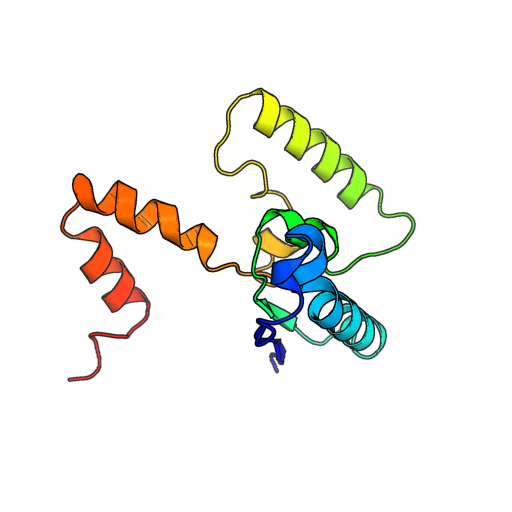LN A 1 104 ? 16.042 5.525 -9.179 1.00 93.81 104 GLN A N 1
ATOM 835 C CA . GLN A 1 104 ? 17.053 4.467 -9.162 1.00 93.81 104 GLN A CA 1
ATOM 836 C C . GLN A 1 104 ? 17.536 4.086 -10.564 1.00 93.81 104 GLN A C 1
ATOM 838 O O . GLN A 1 104 ? 18.706 3.728 -10.719 1.00 93.81 104 GLN A O 1
ATOM 843 N N . ALA A 1 105 ? 16.670 4.183 -11.575 1.00 95.19 105 ALA A N 1
ATOM 844 C CA . ALA A 1 105 ? 17.005 3.876 -12.961 1.00 95.19 105 ALA A CA 1
ATOM 845 C C . ALA A 1 105 ? 18.105 4.793 -13.514 1.00 95.19 105 ALA A C 1
ATOM 847 O O . ALA A 1 105 ? 18.874 4.348 -14.353 1.00 95.19 105 ALA A O 1
ATOM 848 N N . PHE A 1 106 ? 18.257 6.013 -12.981 1.00 94.38 106 PHE A N 1
ATOM 849 C CA . PHE A 1 106 ? 19.353 6.918 -13.353 1.00 94.38 106 PHE A CA 1
ATOM 850 C C . PHE A 1 106 ? 20.750 6.318 -13.122 1.00 94.38 106 PHE A C 1
ATOM 852 O O . PHE A 1 106 ? 21.686 6.621 -13.852 1.00 94.38 106 PHE A O 1
ATOM 859 N N . VAL A 1 107 ? 20.907 5.482 -12.092 1.00 96.69 107 VAL A N 1
ATOM 860 C CA . VAL A 1 107 ? 22.180 4.805 -11.779 1.00 96.69 107 VAL A CA 1
ATOM 861 C C . VAL A 1 107 ? 22.197 3.372 -12.322 1.00 96.69 107 VAL A C 1
ATOM 863 O O . VAL A 1 107 ? 23.255 2.757 -12.448 1.00 96.69 107 VAL A O 1
ATOM 866 N N . LYS A 1 108 ? 21.021 2.799 -12.588 1.00 96.38 108 LYS A N 1
ATOM 867 C CA . LYS A 1 108 ? 20.830 1.387 -12.922 1.00 96.38 108 LYS A CA 1
ATOM 868 C C . LYS A 1 108 ? 19.944 1.257 -14.158 1.00 96.38 108 LYS A C 1
ATOM 870 O O . LYS A 1 108 ? 18.748 0.991 -14.043 1.00 96.38 108 LYS A O 1
ATOM 875 N N . ASP A 1 109 ? 20.558 1.346 -15.331 1.00 93.81 109 ASP A N 1
ATOM 876 C CA . ASP A 1 109 ? 19.862 1.322 -16.627 1.00 93.81 109 ASP A CA 1
ATOM 877 C C . ASP A 1 109 ? 19.043 0.038 -16.864 1.00 93.81 109 ASP A C 1
ATOM 879 O O . ASP A 1 109 ? 18.039 0.039 -17.574 1.00 93.81 109 ASP A O 1
ATOM 883 N N . TYR A 1 110 ? 19.430 -1.073 -16.228 1.00 94.31 110 TYR A N 1
ATOM 884 C CA . TYR A 1 110 ? 18.735 -2.361 -16.335 1.00 94.31 110 TYR A CA 1
ATOM 885 C C . TYR A 1 110 ? 17.447 -2.448 -15.503 1.00 94.31 110 TYR A C 1
ATOM 887 O O . TYR A 1 110 ? 16.680 -3.397 -15.664 1.00 94.31 110 TYR A O 1
ATOM 895 N N . LEU A 1 111 ? 17.217 -1.516 -14.574 1.00 95.50 111 LEU A N 1
ATOM 896 C CA . LEU A 1 111 ? 16.232 -1.690 -13.506 1.00 95.50 111 LEU A CA 1
ATOM 897 C C . LEU A 1 111 ? 14.793 -1.705 -14.039 1.00 95.50 111 LEU A C 1
ATOM 899 O O . LEU A 1 111 ? 14.000 -2.551 -13.631 1.00 95.50 111 LEU A O 1
ATOM 903 N N . ILE A 1 112 ? 14.478 -0.834 -15.002 1.00 93.94 112 ILE A N 1
ATOM 904 C CA . ILE A 1 112 ? 13.160 -0.788 -15.657 1.00 93.94 112 ILE A CA 1
ATOM 905 C C . ILE A 1 112 ? 12.889 -2.100 -16.397 1.00 93.94 112 ILE A C 1
ATOM 907 O O . ILE A 1 112 ? 11.866 -2.740 -16.160 1.00 93.94 112 ILE A O 1
ATOM 911 N N . THR A 1 113 ? 13.818 -2.525 -17.255 1.00 93.62 113 THR A N 1
ATOM 912 C CA . THR A 1 113 ? 13.701 -3.766 -18.035 1.00 93.62 113 THR A CA 1
ATOM 913 C C . THR A 1 113 ? 13.547 -4.977 -17.120 1.00 93.62 113 THR A C 1
ATOM 915 O O . THR A 1 113 ? 12.688 -5.825 -17.341 1.00 93.62 113 THR A O 1
ATOM 918 N N . PHE A 1 114 ? 14.328 -5.034 -16.041 1.00 93.62 114 PHE A N 1
ATOM 919 C CA . PHE A 1 114 ? 14.262 -6.121 -15.073 1.00 93.62 114 PHE A CA 1
ATOM 920 C C . PHE A 1 114 ? 12.894 -6.209 -14.382 1.00 93.62 114 PHE A C 1
ATOM 922 O O . PHE A 1 114 ? 12.305 -7.287 -14.320 1.00 93.62 114 PHE A O 1
ATOM 929 N N . VAL A 1 115 ? 12.347 -5.084 -13.909 1.00 94.19 115 VAL A N 1
ATOM 930 C CA . VAL A 1 115 ? 11.019 -5.064 -13.274 1.00 94.19 115 VAL A CA 1
ATOM 931 C C . VAL A 1 115 ? 9.917 -5.424 -14.275 1.00 94.19 115 VAL A C 1
ATOM 933 O O . VAL A 1 115 ? 9.013 -6.181 -13.929 1.00 94.19 115 VAL A O 1
ATOM 936 N N . ARG A 1 116 ? 10.001 -4.963 -15.530 1.00 93.62 116 ARG A N 1
ATOM 937 C CA . ARG A 1 116 ? 9.039 -5.329 -16.586 1.00 93.62 116 ARG A CA 1
ATOM 938 C C . ARG A 1 116 ? 9.041 -6.826 -16.890 1.00 93.62 116 ARG A C 1
ATOM 940 O O . ARG A 1 116 ? 7.969 -7.401 -17.071 1.00 93.62 116 ARG A O 1
ATOM 947 N N . LEU A 1 117 ? 10.215 -7.461 -16.893 1.00 94.81 117 LEU A N 1
ATOM 948 C CA . LEU A 1 117 ? 10.345 -8.913 -17.040 1.00 94.81 117 LEU A CA 1
ATOM 949 C C . LEU A 1 117 ? 9.742 -9.661 -15.845 1.00 94.81 117 LEU A C 1
ATOM 951 O O . LEU A 1 117 ? 8.979 -10.601 -16.050 1.00 94.81 117 LEU A O 1
ATOM 955 N N . LEU A 1 118 ? 10.014 -9.221 -14.610 1.00 94.31 118 LEU A N 1
ATOM 956 C CA . LEU A 1 118 ? 9.428 -9.820 -13.401 1.00 94.31 118 LEU A CA 1
ATOM 957 C C . LEU A 1 118 ? 7.899 -9.709 -13.364 1.00 94.31 118 LEU A C 1
ATOM 959 O O . LEU A 1 118 ? 7.227 -10.628 -12.903 1.00 94.31 118 LEU A O 1
ATOM 963 N N . LEU A 1 119 ? 7.351 -8.597 -13.859 1.00 93.38 119 LEU A N 1
ATOM 964 C CA . LEU A 1 119 ? 5.908 -8.389 -13.994 1.00 93.38 119 LEU A CA 1
ATOM 965 C C . LEU A 1 119 ? 5.304 -9.129 -15.201 1.00 93.38 119 LEU A C 1
ATOM 967 O O . LEU A 1 119 ? 4.088 -9.105 -15.374 1.00 93.38 119 LEU A O 1
ATOM 971 N N . GLY A 1 120 ? 6.125 -9.771 -16.039 1.00 94.06 120 GLY A N 1
ATOM 972 C CA . GLY A 1 120 ? 5.677 -10.503 -17.224 1.00 94.06 120 GLY A CA 1
ATOM 973 C C . GLY A 1 120 ? 5.226 -9.618 -18.390 1.00 94.06 120 GLY A C 1
ATOM 974 O O . GLY A 1 120 ? 4.615 -10.125 -19.324 1.00 94.06 120 GLY A O 1
ATOM 975 N N . ILE A 1 121 ? 5.526 -8.316 -18.364 1.00 92.94 121 ILE A N 1
ATOM 976 C CA . ILE A 1 121 ? 5.102 -7.359 -19.401 1.00 92.94 121 ILE A CA 1
ATOM 977 C C . ILE A 1 121 ? 5.816 -7.650 -20.726 1.00 92.94 121 ILE A C 1
ATOM 979 O O . ILE A 1 121 ? 5.184 -7.676 -21.776 1.00 92.94 121 ILE A O 1
ATOM 983 N N . ASP A 1 122 ? 7.123 -7.908 -20.667 1.00 86.25 122 ASP A N 1
ATOM 984 C CA . ASP A 1 122 ? 7.966 -8.119 -21.854 1.00 86.25 122 ASP A CA 1
ATOM 985 C C . ASP A 1 122 ? 8.146 -9.612 -22.208 1.00 86.25 122 ASP A C 1
ATOM 987 O O . ASP A 1 122 ? 8.925 -9.945 -23.095 1.00 86.25 122 ASP A O 1
ATOM 991 N N . MET A 1 123 ? 7.435 -10.527 -21.529 1.00 68.94 123 MET A N 1
ATOM 992 C CA . MET A 1 123 ? 7.447 -11.969 -21.843 1.00 68.94 123 MET A CA 1
ATOM 993 C C . MET A 1 123 ? 6.403 -12.376 -22.894 1.00 68.94 123 MET A C 1
ATOM 995 O O . MET A 1 123 ? 6.383 -13.528 -23.318 1.00 68.94 123 MET A O 1
ATOM 999 N N . ALA A 1 124 ? 5.536 -11.452 -23.313 1.00 56.31 124 ALA A N 1
ATOM 1000 C CA . ALA A 1 124 ? 4.587 -11.671 -24.397 1.00 56.31 124 ALA A CA 1
ATOM 1001 C C . ALA A 1 124 ? 5.274 -11.456 -25.758 1.00 56.31 124 ALA A C 1
ATOM 1003 O O . ALA A 1 124 ? 5.109 -10.414 -26.392 1.00 56.31 124 ALA A O 1
ATOM 1004 N N . VAL A 1 125 ? 6.060 -12.450 -26.177 1.00 45.66 125 VAL A N 1
ATOM 1005 C CA . VAL A 1 125 ? 6.456 -12.687 -27.575 1.00 45.66 125 VAL A CA 1
ATOM 1006 C C . VAL A 1 125 ? 6.033 -14.098 -27.949 1.00 45.66 125 VAL A C 1
ATOM 1008 O O . VAL A 1 125 ? 6.296 -15.014 -27.138 1.00 45.66 125 VAL A O 1
#